Protein AF-X1R241-F1 (afdb_monomer)

Secondary structure (DSSP, 8-state):
-PPPHHHHHHHHHHHHHH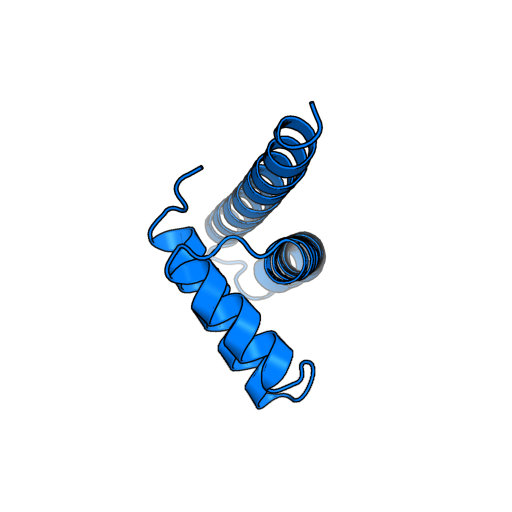HHTTSS-HHHHHHHHHHTTT---HHHHHHHHHHHHHHHHHHHHHHHHHHHHTGGGHHHHHHHHHHHHHHHHHHHHHHHHHHHTT--

Foldseek 3Di:
DDDDPVLLVVLLVVLVVCVVVVVDDPVLSVLLVVVSVPDDDLVSLVVSLVVLVVVLVVLVVCLVVCCVVPVVCNVVSNVVSVVSSVVSVVVSVVSVVVVVVVPD

pLDDT: mean 88.9, std 12.61, range [34.66, 96.56]

Structure (mmCIF, N/CA/C/O backbone):
data_AF-X1R241-F1
#
_entry.id   AF-X1R241-F1
#
loop_
_atom_site.group_PDB
_atom_site.id
_atom_site.type_symbol
_atom_site.label_atom_id
_atom_site.label_alt_id
_atom_site.label_comp_id
_atom_site.label_asym_id
_atom_site.label_entity_id
_atom_site.label_seq_id
_atom_site.pdbx_PDB_ins_code
_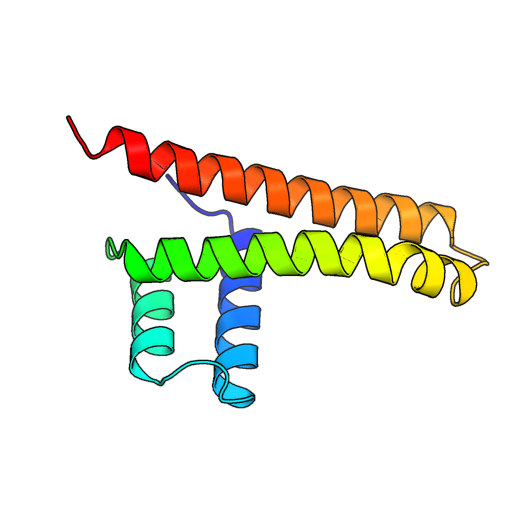atom_site.Cartn_x
_atom_site.Cartn_y
_atom_site.Cartn_z
_atom_site.occupancy
_atom_site.B_iso_or_equiv
_atom_site.auth_seq_id
_atom_site.auth_comp_id
_atom_site.auth_asym_id
_atom_site.auth_atom_id
_atom_site.pdbx_PDB_model_num
ATOM 1 N N . MET A 1 1 ? -8.289 12.972 10.562 1.00 61.47 1 MET A N 1
ATOM 2 C CA . MET A 1 1 ? -7.738 13.254 9.212 1.00 61.47 1 MET A CA 1
ATOM 3 C C . MET A 1 1 ? -8.532 12.454 8.193 1.00 61.47 1 MET A C 1
ATOM 5 O O . MET A 1 1 ? -8.869 11.319 8.500 1.00 61.47 1 MET A O 1
ATOM 9 N N . ARG A 1 2 ? -8.849 13.017 7.021 1.00 74.44 2 ARG A N 1
ATOM 10 C CA . ARG A 1 2 ? -9.621 12.314 5.984 1.00 74.44 2 ARG A CA 1
ATOM 11 C C . ARG A 1 2 ? -8.674 11.615 5.002 1.00 74.44 2 ARG A C 1
ATOM 13 O O . ARG A 1 2 ? -7.826 12.280 4.412 1.00 74.44 2 ARG A O 1
ATOM 20 N N . LEU A 1 3 ? -8.810 10.298 4.851 1.00 83.06 3 LEU A N 1
ATOM 21 C C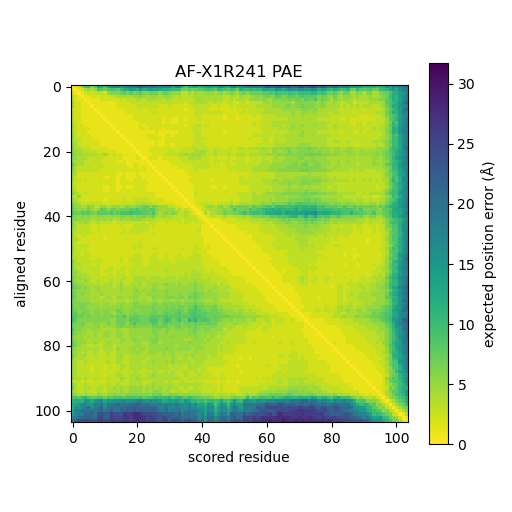A . LEU A 1 3 ? -8.131 9.530 3.801 1.00 83.06 3 LEU A CA 1
ATOM 22 C C . LEU A 1 3 ? -8.654 9.961 2.424 1.00 83.06 3 LEU A C 1
ATOM 24 O O . LEU A 1 3 ? -9.811 10.366 2.289 1.00 83.06 3 LEU A O 1
ATOM 28 N N . THR A 1 4 ? -7.814 9.895 1.392 1.00 87.62 4 THR A N 1
ATOM 29 C CA . THR A 1 4 ? -8.292 10.078 0.014 1.00 87.62 4 THR A CA 1
ATOM 30 C C . THR A 1 4 ? -8.881 8.781 -0.529 1.00 87.62 4 THR A C 1
ATOM 32 O O . THR A 1 4 ? -8.563 7.695 -0.048 1.00 87.62 4 THR A O 1
ATOM 35 N N . LYS A 1 5 ? -9.687 8.876 -1.596 1.00 87.94 5 LYS A N 1
ATOM 36 C CA . LYS A 1 5 ? -10.210 7.691 -2.301 1.00 87.94 5 LYS A CA 1
ATOM 37 C C . LYS A 1 5 ? -9.099 6.738 -2.752 1.00 87.94 5 LYS A C 1
ATOM 39 O O . LYS A 1 5 ? -9.301 5.527 -2.743 1.00 87.94 5 LYS A O 1
ATOM 44 N N . 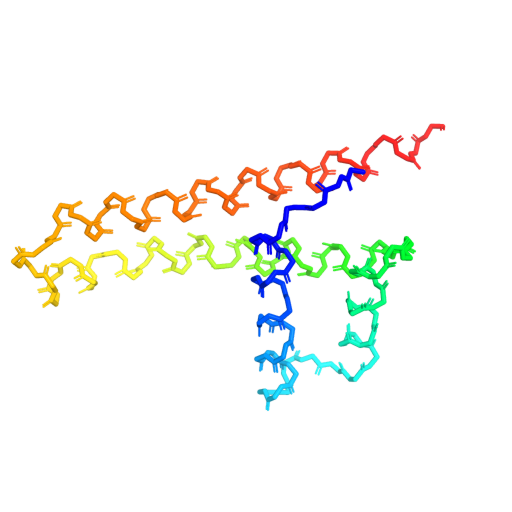PHE A 1 6 ? -7.941 7.279 -3.136 1.00 86.00 6 PHE A N 1
ATOM 45 C CA . PHE A 1 6 ? -6.778 6.475 -3.500 1.00 86.00 6 PHE A CA 1
ATOM 46 C C . PHE A 1 6 ? -6.267 5.672 -2.301 1.00 86.00 6 PHE A C 1
ATOM 48 O O . PHE A 1 6 ? -6.144 4.455 -2.405 1.00 86.00 6 PHE A O 1
ATOM 55 N N . ASP A 1 7 ? -6.053 6.333 -1.158 1.00 88.88 7 ASP A N 1
ATOM 56 C CA . ASP A 1 7 ? -5.567 5.673 0.058 1.00 88.88 7 ASP A CA 1
ATOM 57 C C . ASP A 1 7 ? -6.537 4.573 0.498 1.00 88.88 7 ASP A C 1
ATOM 59 O O . ASP A 1 7 ? -6.120 3.448 0.744 1.00 88.88 7 ASP A O 1
ATOM 63 N N . GLU A 1 8 ? -7.842 4.859 0.525 1.00 92.06 8 GLU A N 1
ATOM 64 C CA . GLU A 1 8 ? -8.852 3.855 0.868 1.00 92.06 8 GLU A CA 1
ATOM 65 C C . GLU A 1 8 ? -8.840 2.663 -0.091 1.00 92.06 8 GLU A C 1
ATOM 67 O O . GLU A 1 8 ? -8.942 1.520 0.346 1.00 92.06 8 GLU A O 1
ATOM 72 N N . THR A 1 9 ? -8.723 2.912 -1.398 1.00 93.12 9 THR A N 1
ATOM 73 C CA . THR A 1 9 ? -8.692 1.846 -2.409 1.00 93.12 9 THR A CA 1
ATOM 74 C C . THR A 1 9 ? -7.466 0.962 -2.220 1.00 93.12 9 THR A C 1
ATOM 76 O O . THR A 1 9 ? -7.590 -0.261 -2.186 1.00 93.12 9 THR A O 1
ATOM 79 N N . TYR A 1 10 ? -6.301 1.581 -2.035 1.00 92.62 10 TYR A N 1
ATOM 80 C CA . TYR A 1 10 ? -5.044 0.891 -1.778 1.00 92.62 10 TYR A CA 1
ATOM 81 C C . TYR A 1 10 ? -5.103 0.073 -0.476 1.00 92.62 10 TYR A C 1
ATOM 83 O O . TYR A 1 10 ? -4.801 -1.118 -0.490 1.00 92.62 10 TYR A O 1
ATOM 91 N N . ILE A 1 11 ? -5.592 0.653 0.627 1.00 94.38 11 ILE A N 1
ATOM 92 C CA . ILE A 1 11 ? -5.708 -0.046 1.916 1.00 94.38 11 ILE A CA 1
ATOM 93 C C . ILE A 1 11 ? -6.674 -1.228 1.800 1.00 94.38 11 ILE A C 1
ATOM 95 O O . ILE A 1 11 ? -6.358 -2.321 2.269 1.00 94.38 11 ILE A O 1
ATOM 99 N N . ARG A 1 12 ? -7.829 -1.060 1.139 1.00 95.50 12 ARG A N 1
ATOM 100 C CA . ARG A 1 12 ? -8.772 -2.170 0.903 1.00 95.50 12 ARG A CA 1
ATOM 101 C C . ARG A 1 12 ? -8.141 -3.276 0.063 1.00 95.50 12 ARG A C 1
ATOM 103 O O . ARG A 1 12 ? -8.382 -4.445 0.353 1.00 95.50 12 ARG A O 1
ATOM 110 N N . ALA A 1 13 ? -7.370 -2.927 -0.966 1.00 95.06 13 ALA A N 1
ATOM 111 C CA . ALA A 1 13 ? -6.688 -3.902 -1.811 1.00 95.06 13 ALA A CA 1
ATOM 112 C C . ALA A 1 13 ? -5.658 -4.710 -1.008 1.00 95.06 13 ALA A C 1
ATOM 114 O O . ALA A 1 13 ? -5.734 -5.938 -1.005 1.00 95.06 13 ALA A O 1
ATOM 115 N N . ASN A 1 14 ? -4.789 -4.038 -0.246 1.00 94.88 14 ASN A N 1
ATOM 116 C CA . ASN A 1 14 ? -3.801 -4.702 0.607 1.00 94.88 14 ASN A CA 1
ATOM 117 C C . ASN A 1 14 ? -4.455 -5.555 1.695 1.00 94.88 14 ASN A C 1
ATOM 119 O O . ASN A 1 14 ? -4.057 -6.696 1.891 1.00 94.88 14 ASN A O 1
ATOM 123 N N . THR A 1 15 ? -5.511 -5.059 2.341 1.00 95.94 15 THR A N 1
ATOM 124 C CA . THR A 1 15 ? -6.240 -5.824 3.368 1.00 95.94 15 THR A CA 1
ATOM 125 C C . THR A 1 15 ? -6.807 -7.120 2.788 1.00 95.94 15 THR A C 1
ATOM 127 O O . THR A 1 15 ? -6.612 -8.194 3.351 1.00 95.94 15 THR A O 1
ATOM 130 N N . LYS A 1 16 ? -7.466 -7.042 1.622 1.00 95.88 16 LYS A N 1
ATOM 131 C CA . LYS A 1 16 ? -8.003 -8.222 0.928 1.00 95.88 16 LYS A CA 1
ATOM 132 C C . LYS A 1 16 ? -6.899 -9.191 0.513 1.00 95.88 16 LYS A C 1
ATOM 134 O O . LYS A 1 16 ? -7.068 -10.395 0.679 1.00 95.88 16 LYS A O 1
ATOM 139 N N . TYR A 1 17 ? -5.792 -8.674 -0.017 1.00 95.69 17 TYR A N 1
ATOM 140 C CA . TYR A 1 17 ? -4.648 -9.483 -0.422 1.00 95.69 17 TYR A CA 1
ATOM 141 C C . TYR A 1 17 ? -4.028 -10.210 0.775 1.00 95.69 17 TYR A C 1
ATOM 143 O O . TYR A 1 17 ? -3.930 -11.435 0.759 1.00 95.69 17 TYR A O 1
ATOM 151 N N . PHE A 1 18 ? -3.684 -9.487 1.843 1.00 95.50 18 PHE A N 1
ATOM 152 C CA . PHE A 1 18 ? -3.061 -10.071 3.027 1.00 95.50 18 PHE A CA 1
ATOM 153 C C . PHE A 1 18 ? -3.976 -11.061 3.742 1.00 95.50 18 PHE A C 1
ATOM 155 O O . PHE A 1 18 ? -3.497 -12.093 4.209 1.00 95.50 18 PHE A O 1
ATOM 162 N N . PHE A 1 19 ? -5.287 -10.810 3.772 1.00 96.19 19 PHE A N 1
ATOM 163 C CA . PHE A 1 19 ? -6.246 -11.778 4.298 1.00 96.19 19 PHE A CA 1
ATOM 164 C C . PHE A 1 19 ? -6.327 -13.034 3.418 1.00 96.19 19 PHE A C 1
ATOM 166 O O . PHE A 1 19 ? -6.232 -14.150 3.925 1.00 96.19 19 PHE A O 1
ATOM 173 N N . GLY A 1 20 ? -6.427 -12.873 2.094 1.00 96.38 20 GLY A N 1
ATOM 174 C CA . GLY A 1 20 ? -6.473 -13.994 1.148 1.00 96.38 20 GLY A CA 1
ATOM 175 C C . GLY A 1 20 ? -5.215 -14.869 1.175 1.00 96.38 20 GLY A C 1
ATOM 176 O O . GLY A 1 20 ? -5.309 -16.083 1.019 1.00 96.38 20 GLY A O 1
ATOM 177 N N . GLN A 1 21 ? -4.053 -14.267 1.436 1.00 96.56 21 GLN A N 1
ATOM 178 C CA . GLN A 1 21 ? -2.773 -14.962 1.605 1.00 96.56 21 GLN A CA 1
ATOM 179 C C . GLN A 1 21 ? -2.509 -15.431 3.049 1.00 96.56 21 GLN A C 1
ATOM 181 O O . GLN A 1 21 ? -1.445 -15.977 3.326 1.00 96.56 21 GLN A O 1
ATOM 186 N N . LYS A 1 22 ? -3.467 -15.251 3.971 1.00 95.81 22 LYS A N 1
ATOM 187 C CA . LYS A 1 22 ? -3.372 -15.639 5.392 1.00 95.81 22 LYS A CA 1
ATOM 188 C C . LYS A 1 22 ? -2.229 -14.966 6.171 1.00 95.81 22 LYS A C 1
ATOM 190 O O . LYS A 1 22 ? -1.781 -15.498 7.181 1.00 95.81 22 LYS A O 1
ATOM 195 N N . PHE A 1 23 ? -1.779 -13.788 5.738 1.00 93.75 23 PHE A N 1
ATOM 196 C CA . PHE A 1 23 ? -0.807 -12.976 6.482 1.00 93.75 23 PHE A CA 1
ATOM 197 C C . PHE A 1 23 ? -1.434 -12.233 7.664 1.00 93.75 23 PHE A C 1
ATOM 199 O O . PHE A 1 23 ? -0.724 -11.844 8.587 1.00 93.75 23 PHE A O 1
ATOM 206 N N . ILE A 1 24 ? -2.752 -12.028 7.627 1.00 95.25 24 ILE A N 1
ATOM 207 C CA . ILE A 1 24 ? -3.523 -11.437 8.722 1.00 95.25 24 ILE A CA 1
ATOM 208 C C . ILE A 1 24 ? -4.723 -12.296 9.084 1.00 95.25 24 ILE A C 1
ATOM 210 O O . ILE A 1 24 ? -5.247 -13.042 8.252 1.00 95.25 24 ILE A O 1
ATOM 214 N N . THR A 1 25 ? -5.179 -12.154 10.325 1.00 96.31 25 THR A N 1
ATOM 215 C CA . THR A 1 25 ? -6.378 -12.833 10.815 1.00 96.31 25 THR A CA 1
ATOM 216 C C . THR A 1 25 ? -7.655 -12.145 10.329 1.00 96.31 25 THR A C 1
ATOM 218 O O . THR A 1 25 ? -7.638 -11.037 9.778 1.00 96.31 25 THR A O 1
ATOM 221 N N . LYS A 1 2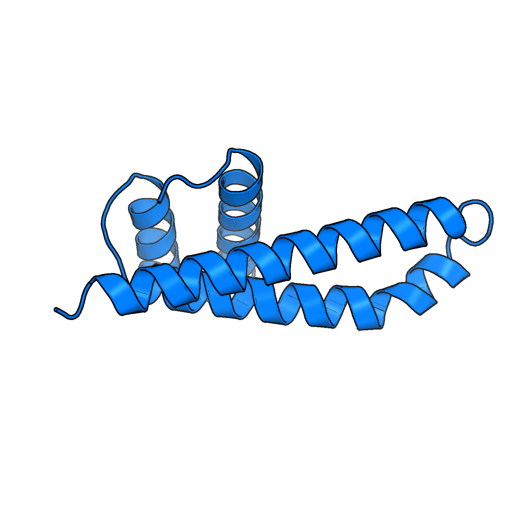6 ? -8.798 -12.806 10.539 1.00 95.50 26 LYS A N 1
ATOM 222 C CA . LYS A 1 26 ? -10.108 -12.232 10.217 1.00 95.50 26 LYS A CA 1
ATOM 223 C C . LYS A 1 26 ? -10.393 -10.993 11.069 1.00 95.50 26 LYS A C 1
ATOM 225 O O . LYS A 1 26 ? -10.878 -9.999 10.542 1.00 95.50 26 LYS A O 1
ATOM 230 N N . GLU A 1 27 ? -10.021 -11.025 12.344 1.00 95.25 27 GLU A N 1
ATOM 231 C CA . GLU A 1 27 ? -10.193 -9.918 13.287 1.00 95.25 27 GLU A CA 1
ATOM 232 C C . GLU A 1 27 ? -9.410 -8.683 12.828 1.00 95.25 27 GLU A C 1
ATOM 234 O O . GLU A 1 27 ? -9.955 -7.582 12.801 1.00 95.25 27 GLU A O 1
ATOM 239 N N . GLN A 1 28 ? -8.164 -8.867 12.380 1.00 94.50 28 GLN A N 1
ATOM 240 C CA . GLN A 1 28 ? -7.339 -7.788 11.828 1.00 94.50 28 GLN A CA 1
ATOM 241 C C . GLN A 1 28 ? -7.929 -7.220 10.528 1.00 94.50 28 GLN A C 1
ATOM 243 O O . GLN A 1 28 ? -7.945 -6.005 10.326 1.00 94.50 28 GLN A O 1
ATOM 248 N N . CYS A 1 29 ? -8.453 -8.081 9.652 1.00 95.25 29 CYS A N 1
ATOM 249 C CA . CYS A 1 29 ? -9.148 -7.659 8.435 1.00 95.25 29 CYS A CA 1
ATOM 250 C C . CYS A 1 29 ? -10.394 -6.812 8.759 1.00 95.25 29 CYS A C 1
ATOM 252 O O . CYS A 1 29 ? -10.560 -5.708 8.230 1.00 95.25 29 CYS A O 1
ATOM 254 N N . ASP A 1 30 ? -11.244 -7.293 9.668 1.00 94.69 30 ASP A N 1
ATOM 255 C CA . ASP A 1 30 ? -12.478 -6.619 10.078 1.00 94.69 30 ASP A CA 1
ATOM 256 C C . ASP A 1 30 ? -12.194 -5.297 10.810 1.00 94.69 30 ASP A C 1
ATOM 258 O O . ASP A 1 30 ? -12.905 -4.307 10.597 1.00 94.69 30 ASP A O 1
ATOM 262 N N . SER A 1 31 ? -11.127 -5.253 11.612 1.00 94.25 31 SER A N 1
ATOM 263 C CA . SER A 1 31 ? -10.600 -4.052 12.271 1.00 94.25 31 SER A CA 1
ATOM 264 C C . SER A 1 31 ? -10.211 -2.984 11.242 1.00 94.25 31 SER A C 1
ATOM 266 O O . SER A 1 31 ? -10.774 -1.884 11.250 1.00 94.25 31 SER A O 1
ATOM 268 N N . VAL A 1 32 ? -9.372 -3.316 10.253 1.00 94.38 32 VAL A N 1
ATOM 269 C CA . VAL A 1 32 ? -8.971 -2.367 9.196 1.00 94.38 32 VAL A CA 1
ATOM 270 C C . VAL A 1 32 ? -10.171 -1.898 8.368 1.00 94.38 32 VAL A C 1
ATOM 272 O O . VAL A 1 32 ? -10.310 -0.707 8.078 1.00 94.38 32 VAL A O 1
ATOM 275 N N . MET A 1 33 ? -11.090 -2.797 8.015 1.00 93.88 33 MET A N 1
ATOM 276 C CA . MET A 1 33 ? -12.287 -2.439 7.246 1.00 93.88 33 MET A CA 1
ATOM 27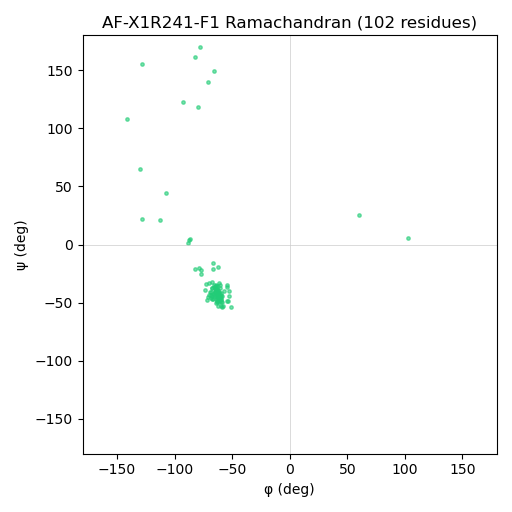7 C C . MET A 1 33 ? -13.257 -1.557 8.039 1.00 93.88 33 MET A C 1
ATOM 279 O O . MET A 1 33 ? -13.934 -0.707 7.453 1.00 93.88 33 MET A O 1
ATOM 283 N N . SER A 1 34 ? -13.325 -1.732 9.358 1.00 92.62 34 SER A N 1
ATOM 284 C CA . SER A 1 34 ? -14.112 -0.890 10.260 1.00 92.62 34 SER A CA 1
ATOM 285 C C . SER A 1 34 ? -13.479 0.484 10.459 1.00 92.62 34 SER A C 1
ATOM 287 O O . SER A 1 34 ? -14.192 1.490 10.439 1.00 92.62 34 SER A O 1
ATOM 289 N N . TRP A 1 35 ? -12.151 0.545 10.566 1.00 93.06 35 TRP A N 1
ATOM 290 C CA . TRP A 1 35 ? -11.399 1.797 10.603 1.00 93.06 35 TRP A CA 1
ATOM 291 C C . TRP A 1 35 ? -11.644 2.644 9.350 1.00 93.06 35 TRP A C 1
ATOM 293 O O . TRP A 1 35 ? -11.978 3.825 9.438 1.00 93.06 35 TRP A O 1
ATOM 303 N N . LEU A 1 36 ? -11.621 2.017 8.169 1.00 90.56 36 LEU A N 1
ATOM 304 C CA . LEU A 1 36 ? -11.957 2.676 6.902 1.00 90.56 36 LEU A CA 1
ATOM 305 C C . LEU A 1 36 ? -13.407 3.188 6.824 1.00 90.56 36 LEU A C 1
ATOM 307 O O . LEU A 1 36 ? -13.708 4.025 5.977 1.00 90.56 36 LEU A O 1
ATOM 311 N N . LYS A 1 37 ? -14.317 2.689 7.669 1.00 89.62 37 LYS A N 1
ATOM 312 C CA . LYS A 1 37 ? -15.701 3.187 7.788 1.00 89.62 37 LYS A CA 1
ATOM 313 C C . LYS A 1 37 ? -15.839 4.336 8.796 1.00 89.62 37 LYS A C 1
ATOM 315 O O . LYS A 1 37 ? -16.945 4.828 8.987 1.00 89.62 37 LYS A O 1
ATOM 320 N N . GLY A 1 38 ? -14.743 4.770 9.420 1.00 84.44 38 GLY A N 1
ATOM 321 C CA . GLY A 1 38 ? -14.709 5.914 10.331 1.00 84.44 38 GLY A CA 1
ATOM 322 C C . GLY A 1 38 ? -14.664 5.562 11.818 1.00 84.44 38 GLY A C 1
ATOM 323 O O . GLY A 1 38 ? -14.722 6.478 12.634 1.00 84.44 38 GLY A O 1
ATOM 324 N N . LYS A 1 39 ? -14.543 4.279 12.193 1.00 86.19 39 LYS A N 1
ATOM 325 C CA . LYS A 1 39 ? -14.235 3.924 13.588 1.00 86.19 39 LYS A CA 1
ATOM 326 C C . LYS A 1 39 ? -12.786 4.294 13.899 1.00 86.19 39 LYS A C 1
ATOM 328 O O . LYS A 1 39 ? -11.918 4.087 13.056 1.00 86.19 39 LYS A O 1
ATOM 333 N N . ASP A 1 40 ? -12.514 4.826 15.088 1.00 83.94 40 ASP A N 1
ATOM 334 C CA . ASP A 1 40 ? -11.127 5.026 15.509 1.00 83.94 40 ASP A CA 1
ATOM 335 C C . ASP A 1 40 ? -10.550 3.699 16.002 1.00 83.94 40 ASP A C 1
ATOM 337 O O . ASP A 1 40 ? -11.059 3.100 16.944 1.00 83.94 40 ASP A O 1
ATOM 341 N N . ASP A 1 41 ? -9.514 3.229 15.318 1.00 87.62 41 ASP A N 1
ATOM 342 C CA . ASP A 1 41 ? -8.822 1.985 15.627 1.00 87.62 41 ASP A CA 1
ATOM 343 C C . ASP A 1 41 ? -7.324 2.218 15.408 1.00 87.62 41 ASP A C 1
ATOM 345 O O . ASP A 1 41 ? -6.842 2.424 14.285 1.00 87.62 41 ASP A O 1
ATOM 349 N N . LYS A 1 42 ? -6.593 2.284 16.524 1.00 86.06 42 LYS A N 1
ATOM 350 C CA . LYS A 1 42 ? -5.158 2.576 16.528 1.00 86.06 42 LYS A CA 1
ATOM 351 C C . LYS A 1 42 ? -4.349 1.392 16.001 1.00 86.06 42 LYS A C 1
ATOM 353 O O . LYS A 1 42 ? -3.352 1.614 15.316 1.00 86.06 42 LYS A O 1
ATOM 358 N N . GLU A 1 43 ? -4.787 0.163 16.259 1.00 88.81 43 GLU A N 1
ATOM 359 C CA . GLU A 1 43 ? -4.088 -1.047 15.824 1.00 88.81 43 GLU A CA 1
ATOM 360 C C . GLU A 1 43 ? -4.204 -1.227 14.311 1.00 88.81 43 GLU A C 1
ATOM 362 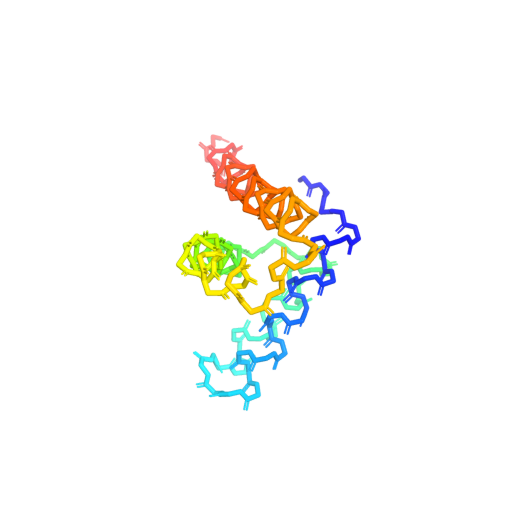O O . GLU A 1 43 ? -3.184 -1.399 13.637 1.00 88.81 43 GLU A O 1
ATOM 367 N N . ALA A 1 44 ? -5.408 -1.044 13.754 1.00 90.50 44 ALA A N 1
ATOM 368 C CA . ALA A 1 44 ? -5.624 -0.987 12.308 1.00 90.50 44 ALA A CA 1
ATOM 369 C C . ALA A 1 44 ? -4.709 0.045 11.640 1.00 90.50 44 ALA A C 1
ATOM 371 O O . ALA A 1 44 ? -4.095 -0.220 10.605 1.00 90.50 44 ALA A O 1
ATOM 372 N N . ARG A 1 45 ? -4.593 1.236 12.242 1.00 89.88 45 ARG A N 1
ATOM 373 C CA . ARG A 1 45 ? -3.761 2.315 11.703 1.00 89.88 45 ARG A CA 1
ATOM 374 C C . ARG A 1 45 ? -2.278 1.949 11.713 1.00 89.88 45 ARG A C 1
ATOM 376 O O . ARG A 1 45 ? -1.602 2.191 10.716 1.00 89.88 45 ARG A O 1
ATOM 383 N N . ILE A 1 46 ? -1.770 1.373 12.803 1.00 91.50 46 ILE A N 1
ATOM 384 C CA . ILE A 1 46 ? -0.368 0.930 12.915 1.00 91.50 46 ILE A CA 1
ATOM 385 C C . ILE A 1 46 ? -0.065 -0.153 11.877 1.00 91.50 46 ILE A C 1
ATOM 387 O O . ILE A 1 46 ? 0.957 -0.079 11.191 1.00 91.50 46 ILE A O 1
ATOM 391 N N . LEU A 1 47 ? -0.973 -1.115 11.721 1.00 93.19 47 LEU A N 1
ATOM 392 C CA . LEU A 1 47 ? -0.849 -2.200 10.755 1.00 93.19 47 LEU A CA 1
ATOM 393 C C . LEU A 1 47 ? -0.812 -1.673 9.312 1.00 93.19 47 LEU A C 1
ATOM 395 O O . LEU A 1 47 ? 0.071 -2.018 8.536 1.00 93.19 47 LEU A O 1
ATOM 399 N N . VAL A 1 48 ? -1.705 -0.749 8.961 1.00 93.50 48 VAL A N 1
ATOM 400 C CA . VAL A 1 48 ? -1.702 -0.115 7.635 1.00 93.50 48 VAL A CA 1
ATOM 401 C C . VAL A 1 48 ? -0.428 0.699 7.392 1.00 93.50 48 VAL A C 1
ATOM 403 O O . VAL A 1 48 ? 0.119 0.686 6.287 1.00 93.50 48 VAL A O 1
ATOM 406 N N . VAL A 1 49 ? 0.076 1.398 8.413 1.00 94.00 49 VAL A N 1
ATOM 407 C CA . VAL A 1 49 ? 1.337 2.147 8.322 1.00 94.00 49 VAL A CA 1
ATOM 408 C C . VAL A 1 49 ? 2.521 1.215 8.066 1.00 94.00 49 VAL A C 1
ATOM 410 O O . VAL A 1 49 ? 3.396 1.570 7.272 1.00 94.00 49 VAL A O 1
ATOM 413 N N . SER A 1 50 ? 2.568 0.041 8.702 1.00 94.12 50 SER A N 1
ATOM 414 C CA . SER A 1 50 ? 3.653 -0.919 8.475 1.00 94.12 50 SER A CA 1
ATOM 415 C C . SER A 1 50 ? 3.635 -1.451 7.039 1.00 94.12 50 SER A C 1
ATOM 417 O O . SER A 1 50 ? 4.686 -1.480 6.399 1.00 94.12 50 SER A O 1
ATOM 419 N N . TRP A 1 51 ? 2.453 -1.736 6.485 1.00 94.56 51 TRP A N 1
ATOM 420 C CA . TRP A 1 51 ? 2.298 -2.137 5.083 1.00 94.56 51 TRP A CA 1
ATOM 421 C C . TRP A 1 51 ? 2.765 -1.057 4.112 1.00 94.56 51 TRP A C 1
ATOM 423 O O . TRP A 1 51 ? 3.565 -1.332 3.226 1.00 94.56 51 TRP A O 1
ATOM 433 N N . MET A 1 52 ? 2.344 0.195 4.311 1.00 94.69 52 MET A N 1
ATOM 434 C CA . MET A 1 52 ? 2.770 1.305 3.449 1.00 94.69 52 MET A CA 1
ATOM 435 C C . MET A 1 52 ? 4.289 1.515 3.464 1.00 94.69 52 MET A C 1
ATOM 437 O O . MET A 1 52 ? 4.869 1.898 2.447 1.00 94.69 52 MET A O 1
ATOM 441 N N . ARG A 1 53 ? 4.948 1.284 4.608 1.00 94.12 53 ARG A N 1
ATOM 442 C CA . ARG A 1 53 ? 6.416 1.331 4.703 1.00 94.12 53 ARG A CA 1
ATOM 443 C C . ARG A 1 53 ? 7.059 0.179 3.939 1.00 94.12 53 ARG A C 1
ATOM 445 O O . ARG A 1 53 ? 7.994 0.431 3.186 1.00 94.12 53 ARG A O 1
ATOM 452 N N . ALA A 1 54 ? 6.555 -1.041 4.114 1.00 93.75 54 ALA A N 1
ATOM 453 C CA . ALA A 1 54 ? 7.053 -2.214 3.405 1.00 93.75 54 ALA A CA 1
ATOM 454 C C . ALA A 1 54 ? 6.910 -2.052 1.884 1.00 93.75 54 ALA A C 1
ATOM 456 O O . ALA A 1 54 ? 7.881 -2.235 1.155 1.00 93.75 54 ALA A O 1
ATOM 457 N N . ASP A 1 55 ? 5.757 -1.581 1.410 1.00 93.94 55 ASP A N 1
ATOM 458 C CA . ASP A 1 55 ? 5.516 -1.345 -0.015 1.00 93.94 55 ASP A CA 1
ATOM 459 C C . ASP A 1 55 ? 6.428 -0.246 -0.578 1.00 93.94 55 ASP A C 1
ATOM 461 O O . ASP A 1 55 ? 6.892 -0.339 -1.713 1.00 93.94 55 ASP A O 1
ATOM 465 N N . ALA A 1 56 ? 6.749 0.786 0.210 1.00 93.69 56 ALA A N 1
ATOM 466 C CA . ALA A 1 56 ? 7.697 1.818 -0.207 1.00 93.69 56 ALA A CA 1
ATOM 467 C C . ALA A 1 56 ? 9.129 1.279 -0.387 1.00 93.69 56 ALA A C 1
ATOM 469 O O . ALA A 1 56 ? 9.839 1.758 -1.276 1.00 93.69 56 ALA A O 1
ATOM 470 N N . VAL A 1 57 ? 9.544 0.310 0.437 1.00 94.94 57 VAL A N 1
ATOM 471 C CA . VAL A 1 57 ? 10.829 -0.399 0.298 1.00 94.94 57 VAL A CA 1
ATOM 472 C C . VAL A 1 57 ? 10.784 -1.334 -0.908 1.00 94.94 57 VAL A C 1
ATOM 474 O O . VAL A 1 57 ? 11.652 -1.261 -1.772 1.00 94.94 57 VAL A O 1
ATOM 477 N N . TRP A 1 58 ? 9.720 -2.124 -1.045 1.00 94.81 58 TRP A N 1
ATOM 478 C CA . TRP A 1 58 ? 9.538 -3.026 -2.181 1.00 94.81 58 TRP A CA 1
ATOM 479 C C . TRP A 1 58 ? 9.570 -2.286 -3.528 1.00 94.81 58 TRP A C 1
ATOM 481 O O . TRP A 1 58 ? 10.201 -2.740 -4.479 1.00 94.81 58 TRP A O 1
ATOM 491 N N . VAL A 1 59 ? 8.957 -1.099 -3.613 1.00 94.19 59 VAL A N 1
ATOM 492 C CA . VAL A 1 59 ? 9.009 -0.248 -4.814 1.00 94.19 59 VAL A CA 1
ATOM 493 C C . VAL A 1 59 ? 10.443 0.165 -5.170 1.00 94.19 59 VAL A C 1
ATOM 495 O O . VAL A 1 59 ? 10.773 0.255 -6.352 1.00 94.19 59 VAL A O 1
ATOM 498 N N . GLU A 1 60 ? 11.293 0.430 -4.179 1.00 92.19 60 GLU A N 1
ATOM 499 C CA . GLU A 1 60 ? 12.703 0.773 -4.396 1.00 92.19 60 GLU A CA 1
ATOM 500 C C . GLU A 1 60 ? 13.510 -0.423 -4.907 1.00 92.19 60 GLU A C 1
ATOM 502 O O . GLU A 1 60 ? 14.284 -0.272 -5.852 1.00 92.19 60 GLU A O 1
ATOM 507 N N . GLU A 1 61 ? 13.267 -1.612 -4.361 1.00 94.25 61 GLU A N 1
ATOM 508 C CA . GLU A 1 61 ? 13.912 -2.854 -4.805 1.00 94.25 61 GLU A CA 1
ATOM 509 C C . GLU A 1 61 ? 13.468 -3.276 -6.213 1.00 94.25 61 GLU A C 1
ATOM 511 O O . GLU A 1 61 ? 14.275 -3.732 -7.025 1.00 94.25 61 GLU A O 1
ATOM 516 N N . MET A 1 62 ? 12.190 -3.075 -6.543 1.00 94.06 62 MET A N 1
ATOM 517 C CA . MET A 1 62 ? 11.628 -3.443 -7.844 1.00 94.06 62 MET A CA 1
ATOM 518 C C . MET A 1 62 ? 11.943 -2.451 -8.958 1.00 94.06 62 MET A C 1
ATOM 520 O O . MET A 1 62 ? 11.871 -2.815 -10.134 1.00 94.06 62 MET A O 1
ATOM 524 N N . LEU A 1 63 ? 12.308 -1.213 -8.626 1.00 92.50 63 LEU A N 1
ATOM 525 C CA . LEU A 1 63 ? 12.628 -0.168 -9.594 1.00 92.50 63 LEU A CA 1
ATOM 526 C C . LEU A 1 63 ? 13.663 -0.597 -10.657 1.00 92.50 63 LEU A C 1
ATOM 528 O O . LEU A 1 63 ? 13.344 -0.485 -11.845 1.00 92.50 63 LEU A O 1
ATOM 532 N N . PRO A 1 64 ? 14.863 -1.112 -10.309 1.00 93.50 64 PRO A N 1
ATOM 533 C CA . PRO A 1 64 ? 15.844 -1.537 -11.311 1.00 93.50 64 PRO A CA 1
ATOM 534 C C . PRO A 1 64 ? 15.338 -2.693 -12.184 1.00 93.50 64 PRO A C 1
ATOM 536 O O . PRO A 1 64 ? 15.617 -2.729 -13.384 1.00 93.50 64 PRO A O 1
ATOM 539 N N . VAL A 1 65 ? 14.563 -3.619 -11.610 1.00 94.56 65 VAL A N 1
ATOM 540 C CA . VAL A 1 65 ? 13.982 -4.758 -12.339 1.00 94.56 65 VAL A CA 1
ATOM 541 C C . VAL A 1 65 ? 12.931 -4.272 -13.336 1.00 94.56 65 VAL A C 1
ATOM 543 O O . VAL A 1 65 ? 12.969 -4.643 -14.511 1.00 94.56 65 VAL A O 1
ATOM 546 N N . ALA A 1 66 ? 12.032 -3.391 -12.898 1.00 93.31 66 ALA A N 1
ATOM 547 C CA . ALA A 1 66 ? 10.992 -2.802 -13.729 1.00 93.31 66 ALA A CA 1
ATOM 548 C C . ALA A 1 66 ? 11.591 -1.951 -14.857 1.00 93.31 66 ALA A C 1
ATOM 550 O O . ALA A 1 66 ? 11.190 -2.096 -16.010 1.00 93.31 66 ALA A O 1
ATOM 551 N N . MET A 1 67 ? 12.601 -1.127 -14.560 1.00 94.19 67 MET A N 1
ATOM 552 C CA . MET A 1 67 ? 13.307 -0.341 -15.574 1.00 94.19 67 MET A CA 1
ATOM 553 C C . MET A 1 67 ? 14.013 -1.220 -16.607 1.00 94.19 67 MET A C 1
ATOM 555 O O . MET A 1 67 ? 13.982 -0.899 -17.789 1.00 94.19 67 MET A O 1
ATOM 559 N N . ARG A 1 68 ? 14.622 -2.340 -16.195 1.00 95.00 68 ARG A N 1
ATOM 560 C CA . ARG A 1 68 ? 15.255 -3.283 -17.129 1.00 95.00 68 ARG A CA 1
ATOM 561 C C . ARG A 1 68 ? 14.222 -3.986 -18.009 1.00 95.00 68 ARG A C 1
ATOM 563 O O . ARG A 1 68 ? 14.429 -4.118 -19.211 1.00 95.00 68 ARG A O 1
ATOM 570 N N . ARG A 1 69 ? 13.110 -4.442 -17.424 1.00 95.50 69 ARG A N 1
ATOM 571 C CA . ARG A 1 69 ? 12.048 -5.151 -18.155 1.00 95.50 69 ARG A CA 1
ATOM 572 C C . ARG A 1 69 ? 11.332 -4.239 -19.148 1.00 95.50 69 ARG A C 1
ATOM 574 O O . ARG A 1 69 ? 11.082 -4.649 -20.277 1.00 95.50 69 ARG A O 1
ATOM 581 N N . PHE A 1 70 ? 11.031 -3.015 -18.732 1.00 94.88 70 PHE A N 1
ATOM 582 C CA . PHE A 1 70 ? 10.293 -2.018 -19.503 1.00 94.88 70 PHE A CA 1
ATOM 583 C C . PHE A 1 70 ? 11.216 -0.894 -19.987 1.00 94.88 70 PHE A C 1
ATOM 585 O O . PHE A 1 70 ? 10.881 0.286 -19.895 1.00 94.88 70 PHE A O 1
ATOM 592 N N . TRP A 1 71 ? 12.397 -1.263 -20.490 1.00 94.75 71 TRP A N 1
ATOM 593 C CA . TRP A 1 71 ? 13.468 -0.328 -20.852 1.00 94.75 71 TRP A CA 1
ATOM 594 C C . TRP A 1 71 ? 13.021 0.763 -21.838 1.00 94.75 71 TRP A C 1
ATOM 596 O O . TRP A 1 71 ? 13.390 1.924 -21.684 1.00 94.75 71 TRP A O 1
ATOM 606 N N . TYR A 1 72 ? 12.147 0.414 -22.785 1.00 95.56 72 TYR A N 1
ATOM 607 C CA . TYR A 1 72 ? 11.582 1.319 -23.793 1.00 95.56 72 TYR A CA 1
ATOM 608 C C . TYR A 1 72 ? 10.666 2.413 -23.207 1.00 95.56 72 TYR A C 1
ATOM 610 O O . TYR A 1 72 ? 10.386 3.405 -23.872 1.00 95.56 72 TYR A O 1
ATOM 618 N N . VAL A 1 73 ? 10.217 2.264 -21.956 1.00 95.12 73 VAL A N 1
ATOM 619 C CA . VAL A 1 73 ? 9.435 3.260 -21.196 1.00 95.12 73 VAL A CA 1
ATOM 620 C C . VAL A 1 73 ? 10.057 3.544 -19.824 1.00 95.12 73 VAL A C 1
ATOM 622 O O . VAL A 1 73 ? 9.382 4.035 -18.917 1.00 95.12 73 VAL A O 1
ATOM 625 N N . ALA A 1 74 ? 11.354 3.267 -19.650 1.00 91.94 74 ALA A N 1
ATOM 626 C CA . ALA A 1 74 ? 12.034 3.382 -18.361 1.00 91.94 74 ALA A CA 1
ATOM 627 C C . ALA A 1 74 ? 11.856 4.749 -17.669 1.00 91.94 74 ALA A C 1
ATOM 629 O O . ALA A 1 74 ? 11.618 4.744 -16.459 1.00 91.94 74 ALA A O 1
ATOM 630 N N . PRO A 1 75 ? 11.883 5.907 -18.368 1.00 94.44 75 PRO A N 1
ATOM 631 C CA . PRO A 1 75 ? 11.637 7.197 -17.724 1.00 94.44 75 PRO A CA 1
ATOM 632 C C . PRO A 1 75 ? 10.250 7.290 -17.073 1.00 94.44 75 PRO A C 1
ATOM 634 O O . PRO A 1 75 ? 10.125 7.777 -15.950 1.00 94.44 75 PRO A O 1
ATOM 637 N N . LEU A 1 76 ? 9.211 6.776 -17.742 1.00 94.56 76 LEU A N 1
ATOM 638 C CA . LEU A 1 76 ? 7.842 6.775 -17.219 1.00 94.56 76 LEU A CA 1
ATOM 639 C C . LEU A 1 76 ? 7.711 5.841 -16.015 1.00 94.56 76 LEU A C 1
ATOM 641 O O . LEU A 1 76 ? 7.132 6.224 -14.999 1.00 94.56 76 LEU A O 1
ATOM 645 N N . VAL A 1 77 ? 8.300 4.645 -16.097 1.00 93.94 77 VAL A N 1
ATOM 646 C CA . VAL A 1 77 ? 8.322 3.672 -14.992 1.00 93.94 77 VAL A CA 1
ATOM 647 C C . VAL A 1 77 ? 9.043 4.248 -13.776 1.00 93.94 77 VAL A C 1
ATOM 649 O O . VAL A 1 77 ? 8.529 4.167 -12.660 1.00 93.94 77 VAL A O 1
ATOM 652 N N . PHE A 1 78 ? 10.193 4.893 -13.988 1.00 93.56 78 PHE A N 1
ATOM 653 C CA . PHE A 1 78 ? 10.959 5.531 -12.925 1.00 93.56 78 PHE A CA 1
ATOM 654 C C . PHE A 1 78 ? 10.156 6.622 -12.217 1.00 93.56 78 PHE A C 1
ATOM 656 O O . PHE A 1 78 ? 10.061 6.625 -10.987 1.00 93.56 78 PHE A O 1
ATOM 663 N N . VAL A 1 79 ? 9.543 7.534 -12.978 1.00 95.06 79 VAL A N 1
ATOM 664 C CA . VAL A 1 79 ? 8.722 8.609 -12.408 1.00 95.06 79 VAL A CA 1
ATOM 665 C C . VAL A 1 79 ? 7.512 8.034 -11.673 1.00 95.06 79 VAL A C 1
ATOM 667 O O . VAL A 1 79 ? 7.265 8.426 -10.533 1.00 95.06 79 VAL A O 1
ATOM 670 N N . GLY A 1 80 ? 6.799 7.077 -12.271 1.00 93.31 80 GLY A N 1
ATOM 671 C CA . GLY A 1 80 ? 5.624 6.445 -11.670 1.00 93.31 80 GLY A CA 1
ATOM 672 C C . GLY A 1 80 ? 5.932 5.784 -10.326 1.00 93.31 80 GLY A C 1
ATOM 673 O O . GLY A 1 80 ? 5.313 6.116 -9.314 1.00 93.31 80 GLY A O 1
ATOM 674 N N . LEU A 1 81 ? 6.945 4.917 -10.278 1.00 92.12 81 LEU A N 1
ATOM 675 C CA . LEU A 1 81 ? 7.351 4.231 -9.047 1.00 92.12 81 LEU A CA 1
ATOM 676 C C . LEU A 1 81 ? 7.876 5.211 -7.986 1.00 92.12 81 LEU A C 1
ATOM 678 O O . LEU A 1 81 ? 7.522 5.107 -6.810 1.00 92.12 81 LEU A O 1
ATOM 682 N N . LYS A 1 82 ? 8.635 6.239 -8.385 1.00 93.00 82 LYS A N 1
ATOM 683 C CA . LYS A 1 82 ? 9.100 7.288 -7.463 1.00 93.00 82 LYS A CA 1
ATOM 684 C C . LYS A 1 82 ? 7.939 8.085 -6.858 1.00 93.00 82 LYS A C 1
ATOM 686 O O . LYS A 1 82 ? 7.995 8.439 -5.678 1.00 93.00 82 LYS A O 1
ATOM 691 N N . LEU A 1 83 ? 6.892 8.370 -7.636 1.00 92.81 83 LEU A N 1
ATOM 692 C CA . LEU A 1 83 ? 5.679 9.036 -7.153 1.00 92.81 83 LEU A CA 1
ATOM 693 C C . LEU A 1 83 ? 4.879 8.149 -6.194 1.00 92.81 83 LEU A C 1
ATOM 695 O O . LEU A 1 83 ? 4.427 8.648 -5.160 1.00 92.81 83 LEU A O 1
ATOM 699 N N . ILE A 1 84 ? 4.758 6.850 -6.482 1.00 90.62 84 ILE A N 1
ATOM 700 C CA . ILE A 1 84 ? 4.116 5.878 -5.584 1.00 90.62 84 ILE A CA 1
ATOM 701 C C . ILE A 1 84 ? 4.854 5.848 -4.241 1.00 90.62 84 ILE A C 1
ATOM 703 O O . ILE A 1 84 ? 4.240 6.120 -3.209 1.00 90.62 84 ILE A O 1
ATOM 707 N N . LYS A 1 85 ? 6.181 5.647 -4.246 1.00 93.12 85 LYS A N 1
ATOM 708 C CA . LYS A 1 85 ? 7.010 5.645 -3.026 1.00 93.12 85 LYS A CA 1
ATOM 709 C C . LYS A 1 85 ? 6.818 6.921 -2.204 1.00 93.12 85 LYS A C 1
ATOM 711 O O . LYS A 1 85 ? 6.582 6.866 -0.998 1.00 93.12 85 LYS A O 1
ATOM 716 N N . ARG A 1 86 ? 6.895 8.088 -2.853 1.00 92.75 86 ARG A N 1
ATOM 717 C CA . ARG A 1 86 ? 6.707 9.389 -2.187 1.00 92.75 86 ARG A CA 1
ATOM 718 C C . ARG A 1 86 ? 5.319 9.526 -1.571 1.00 92.75 86 ARG A C 1
ATOM 720 O O . ARG A 1 86 ? 5.211 10.026 -0.454 1.00 92.75 86 ARG A O 1
ATOM 727 N N . THR A 1 87 ? 4.280 9.086 -2.276 1.00 91.06 87 THR A N 1
ATOM 728 C CA . THR A 1 87 ? 2.898 9.124 -1.784 1.00 91.06 87 THR A CA 1
ATOM 729 C C . THR A 1 87 ? 2.737 8.243 -0.549 1.00 91.06 87 THR A C 1
ATOM 731 O O . THR A 1 87 ? 2.255 8.729 0.471 1.00 91.06 87 THR A O 1
ATOM 734 N N . LEU A 1 88 ? 3.228 7.000 -0.591 1.00 91.75 88 LEU A N 1
ATOM 735 C CA . LEU A 1 88 ? 3.185 6.074 0.545 1.00 91.75 88 LEU A CA 1
ATOM 736 C C . LEU A 1 88 ? 3.903 6.645 1.774 1.00 91.75 88 LEU A C 1
ATOM 738 O O . LEU A 1 88 ? 3.320 6.724 2.853 1.00 91.75 88 LEU A O 1
ATOM 742 N N . LEU A 1 89 ? 5.136 7.137 1.615 1.00 93.19 89 LEU A N 1
ATOM 743 C CA . LEU A 1 89 ? 5.905 7.709 2.727 1.00 93.19 89 LEU A CA 1
ATOM 744 C C . LEU A 1 89 ? 5.273 8.986 3.293 1.00 93.19 89 LEU A C 1
ATOM 746 O O . LEU A 1 89 ? 5.286 9.201 4.508 1.00 93.19 89 LEU A O 1
ATOM 750 N N . LYS A 1 90 ? 4.683 9.826 2.436 1.00 91.75 90 LYS A N 1
ATOM 751 C CA . LYS A 1 90 ? 3.923 10.997 2.883 1.00 91.75 90 LYS A CA 1
ATOM 752 C C . LYS A 1 90 ? 2.736 10.569 3.751 1.00 91.75 90 LYS A C 1
ATOM 754 O O . LYS A 1 90 ? 2.563 11.118 4.837 1.00 91.75 90 LYS A O 1
ATOM 759 N N . ARG A 1 91 ? 1.976 9.552 3.328 1.00 89.50 91 ARG A N 1
ATOM 760 C CA . ARG A 1 91 ? 0.845 9.013 4.102 1.00 89.50 91 ARG A CA 1
ATOM 761 C C . ARG A 1 91 ? 1.267 8.378 5.411 1.00 89.50 91 ARG A C 1
ATOM 763 O O . ARG A 1 91 ? 0.642 8.641 6.432 1.00 89.50 91 ARG A O 1
ATOM 770 N N . VAL A 1 92 ? 2.365 7.632 5.416 1.00 91.38 92 VAL A N 1
ATOM 771 C CA . VAL A 1 92 ? 2.973 7.101 6.642 1.00 91.38 92 VAL A CA 1
ATOM 772 C C . VAL A 1 92 ? 3.250 8.225 7.638 1.00 91.38 92 VAL A C 1
ATOM 774 O O . VAL A 1 92 ? 2.870 8.115 8.805 1.00 91.38 92 VAL A O 1
ATOM 777 N N . LYS A 1 93 ? 3.879 9.322 7.194 1.00 90.19 93 LYS A N 1
ATOM 778 C CA . LYS A 1 93 ? 4.195 10.466 8.061 1.00 90.19 93 LYS A CA 1
ATOM 779 C C . LYS A 1 93 ? 2.932 11.114 8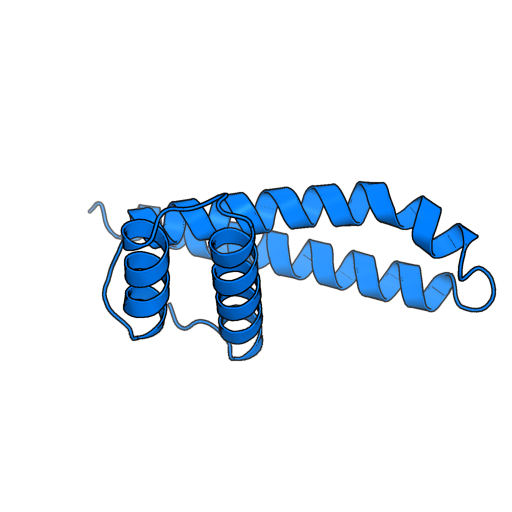.629 1.00 90.19 93 LYS A C 1
ATOM 781 O O . LYS A 1 93 ? 2.893 11.417 9.816 1.00 90.19 93 LYS A O 1
ATOM 786 N N . GLU A 1 94 ? 1.907 11.302 7.803 1.00 88.56 94 GLU A N 1
ATOM 787 C CA . GLU A 1 94 ? 0.625 11.890 8.209 1.00 88.56 94 GLU A CA 1
ATOM 788 C C . GLU A 1 94 ? -0.149 11.001 9.199 1.00 88.56 94 GLU A C 1
ATOM 790 O O . GLU A 1 94 ? -0.650 11.480 10.217 1.00 88.56 94 GLU A O 1
ATOM 795 N N . LEU A 1 95 ? -0.206 9.690 8.953 1.00 85.88 95 LEU A N 1
ATOM 796 C CA . LEU A 1 95 ? -0.877 8.740 9.843 1.00 85.88 95 LEU A CA 1
ATOM 797 C C . LEU A 1 95 ? -0.142 8.599 11.180 1.00 85.88 95 LEU A C 1
ATOM 799 O O . LEU A 1 95 ? -0.793 8.552 12.222 1.00 85.88 95 LEU A O 1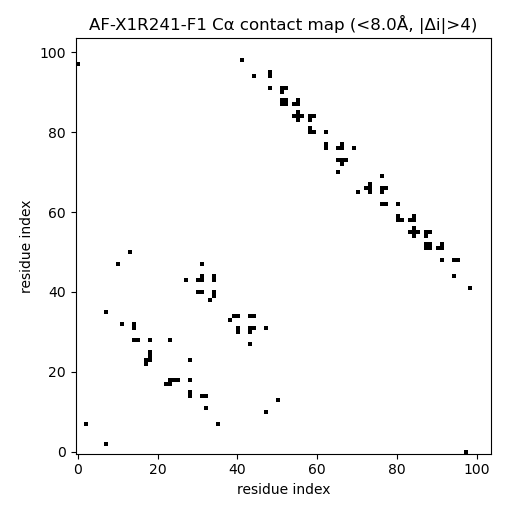
ATOM 803 N N . THR A 1 96 ? 1.193 8.625 11.166 1.00 84.81 96 THR A N 1
ATOM 804 C CA . THR A 1 96 ? 2.013 8.556 12.387 1.00 84.81 96 THR A CA 1
ATOM 805 C C . THR A 1 96 ? 1.907 9.847 13.212 1.00 84.81 96 THR A C 1
ATOM 807 O O . THR A 1 96 ? 1.724 9.785 14.424 1.00 84.81 96 THR A O 1
ATOM 810 N N . SER A 1 97 ? 1.947 11.028 12.582 1.00 77.38 97 SER A N 1
ATOM 811 C CA . SER A 1 97 ? 1.842 12.313 13.295 1.00 77.38 97 SER A CA 1
ATOM 812 C C . SER A 1 97 ? 0.444 12.571 13.862 1.00 77.38 97 SER A C 1
ATOM 814 O O . SER A 1 97 ? 0.310 13.139 14.943 1.00 77.38 97 SER A O 1
ATOM 816 N N . SER A 1 98 ? -0.606 12.096 13.184 1.00 60.28 98 SER A N 1
ATOM 817 C CA . SER A 1 98 ? -1.981 12.161 13.693 1.00 60.28 98 SER A CA 1
ATOM 818 C C . SER A 1 98 ? -2.217 11.297 14.937 1.00 60.28 98 SER A C 1
ATOM 820 O O . SER A 1 98 ? -3.151 11.566 15.684 1.00 60.28 98 SER A O 1
ATOM 822 N N . SER A 1 99 ? -1.376 10.284 15.173 1.00 53.91 99 SER A N 1
ATOM 823 C CA . SER A 1 99 ? -1.417 9.461 16.387 1.00 53.91 99 SER A CA 1
ATOM 824 C C . SER A 1 99 ? -0.812 10.172 17.602 1.00 53.91 99 SER A C 1
ATOM 826 O O . SER A 1 99 ? -1.187 9.852 18.724 1.00 53.91 99 SER A O 1
ATOM 828 N N . PHE A 1 100 ? 0.098 11.130 17.389 1.00 45.28 100 PHE A N 1
ATOM 829 C CA . PHE A 1 100 ? 0.753 11.895 18.458 1.00 45.28 100 PHE A CA 1
ATOM 830 C C . PHE A 1 100 ? -0.092 13.071 18.969 1.00 45.28 100 PHE A C 1
ATOM 832 O O . PHE A 1 100 ? 0.105 13.509 20.088 1.00 45.28 100 PHE A O 1
ATOM 839 N N . LYS A 1 101 ? -1.061 13.561 18.183 1.00 45.84 101 LYS A N 1
ATOM 840 C CA . LYS A 1 101 ? -1.970 14.658 18.580 1.00 45.84 101 LYS A CA 1
ATOM 841 C C . LYS A 1 101 ? -3.224 14.209 19.351 1.00 45.84 101 LYS A C 1
ATOM 843 O O . LYS A 1 101 ? -4.113 15.019 19.569 1.00 45.84 101 LYS A O 1
ATOM 848 N N . GLY A 1 102 ? -3.338 12.924 19.683 1.00 41.31 102 GLY A N 1
ATOM 849 C CA . GLY A 1 102 ? -4.443 12.361 20.476 1.00 41.31 102 GLY A CA 1
ATOM 850 C C . GLY A 1 102 ? -3.996 11.861 21.851 1.00 41.31 102 GLY A C 1
ATOM 851 O O . GLY A 1 102 ? -4.637 10.972 22.407 1.00 41.31 102 GLY A O 1
ATOM 852 N N . VAL A 1 103 ? -2.850 12.357 22.321 1.00 41.94 103 VAL A N 1
ATOM 853 C CA . VAL A 1 103 ? -2.266 12.116 23.644 1.00 41.94 103 VAL A CA 1
ATOM 854 C C . VAL A 1 103 ? -1.909 13.491 24.207 1.00 41.94 103 VAL A C 1
ATOM 856 O O . VAL A 1 103 ? -0.740 13.827 24.283 1.00 41.94 103 VAL A O 1
ATOM 859 N N . ASP A 1 104 ? -2.925 14.309 24.459 1.00 34.66 104 ASP A N 1
ATOM 860 C CA . ASP A 1 104 ? -2.892 15.510 25.302 1.00 34.66 104 ASP A CA 1
ATOM 861 C C . ASP A 1 104 ? -4.323 15.753 25.803 1.00 34.66 104 ASP A C 1
ATOM 863 O O . ASP A 1 104 ? -5.256 15.667 24.964 1.00 34.66 104 ASP A O 1
#

Organism: NCBI:txid412755

Mean predicted aligned error: 5.1 Å

Nearest PDB structures (foldseek):
  8xyv-assembly2_B  TM=5.777E-01  e=7.848E-01  synthetic construct
  8xyv-assembly1_A  TM=5.006E-01  e=2.137E+00  synthetic construct
  7nsu-assembly1_D  TM=2.540E-01  e=9.892E+00  Escherichia coli

Sequence (104 aa):
MRLTKFDETYIRANTKYFFGQKFITKEQCDSVMSWLKGKDDKEARILVVSWMRADAVWVEEMLPVAMRRFWYVAPLVFVGLKLIKRTLLKRVKELTSSSFKGVD

Radius of gyration: 15.42 Å; Cα contacts (8 Å, |Δi|>4): 67; chains: 1; bounding box: 32×31×49 Å

Solvent-accessible surface area (backbone atoms only — not comparable to full-atom values): 5827 Å² total; per-residue (Å²): 136,86,77,51,74,64,56,52,50,52,51,52,49,50,45,52,49,36,43,75,70,62,77,43,52,72,68,58,43,52,44,37,58,40,33,76,73,69,49,92,46,69,65,39,49,53,52,53,38,51,50,39,52,51,51,33,51,50,46,62,69,43,43,66,57,50,31,64,75,41,52,96,48,24,72,58,52,52,51,52,49,53,51,50,31,51,50,34,51,51,48,39,53,53,59,55,53,60,61,60,76,74,73,124